Protein AF-A0A534NBZ5-F1 (afdb_monomer_lite)

Secondary structure (DSSP, 8-state):
---EEEEEE-TTS-EEEEEEEEEEEEETTEEEEEEEEEEE-HHHHHHHHHHHHHHHHHHHHHHHT--

Foldseek 3Di:
DDWDKDWDADPVRDIFIWTKDWAFDDDPNDTPGTDIDIGTCRVVVVVVVVVVVVVVVVVVVVVVVPD

Sequence (67 aa):
MRAERIAYQLANGTDGWASVAAIPVLDGGSALGSVITFEDVTRMANLSAEIATLKAGDANHGKRTRR

Structure (mmCIF, N/CA/C/O backbone):
data_AF-A0A534NBZ5-F1
#
_entry.id   AF-A0A534NBZ5-F1
#
loop_
_atom_site.group_PDB
_atom_site.id
_atom_site.type_symbol
_atom_site.label_atom_id
_atom_site.label_alt_id
_atom_site.label_comp_id
_atom_site.label_asym_id
_atom_site.label_entity_id
_atom_site.label_seq_id
_atom_site.pdbx_PDB_ins_code
_atom_site.Cartn_x
_atom_site.Cartn_y
_atom_site.Cartn_z
_atom_site.occupancy
_atom_site.B_iso_or_equiv
_atom_site.auth_seq_id
_atom_site.auth_comp_id
_atom_site.auth_asym_id
_atom_site.auth_atom_id
_atom_site.pdbx_PDB_model_num
ATOM 1 N N . MET A 1 1 ? 7.157 10.447 12.370 1.00 64.44 1 MET A N 1
ATOM 2 C CA . MET A 1 1 ? 6.396 9.232 12.008 1.00 64.44 1 MET A CA 1
ATOM 3 C C . MET A 1 1 ? 7.215 8.492 10.958 1.00 64.44 1 MET A C 1
ATOM 5 O O . MET A 1 1 ? 7.645 9.145 10.016 1.00 64.44 1 MET A O 1
ATOM 9 N N . ARG A 1 2 ? 7.559 7.215 11.165 1.00 80.94 2 ARG A N 1
ATOM 10 C CA . ARG A 1 2 ? 8.434 6.466 10.247 1.00 80.94 2 ARG A CA 1
ATOM 11 C C . ARG A 1 2 ? 7.570 5.546 9.395 1.00 80.94 2 ARG A C 1
ATOM 13 O O . ARG A 1 2 ? 6.920 4.666 9.946 1.00 80.94 2 ARG A O 1
ATOM 20 N N . ALA A 1 3 ? 7.573 5.778 8.089 1.00 88.25 3 ALA A N 1
ATOM 21 C CA . ALA A 1 3 ? 7.042 4.822 7.134 1.00 88.25 3 ALA A CA 1
ATOM 22 C C . ALA A 1 3 ? 8.132 3.799 6.786 1.00 88.25 3 ALA A C 1
ATOM 24 O O . ALA A 1 3 ? 9.312 4.150 6.672 1.00 88.25 3 ALA A O 1
ATOM 25 N N . GLU A 1 4 ? 7.741 2.542 6.644 1.00 93.75 4 GLU A N 1
ATOM 26 C CA . GLU A 1 4 ? 8.591 1.441 6.212 1.00 93.75 4 GLU A CA 1
ATOM 27 C C . GLU A 1 4 ? 8.114 0.923 4.859 1.00 93.75 4 GLU A C 1
ATOM 29 O O . GLU A 1 4 ? 6.915 0.858 4.592 1.00 93.75 4 GLU A O 1
ATOM 34 N N . ARG A 1 5 ? 9.064 0.561 3.993 1.00 94.69 5 ARG A N 1
ATOM 35 C CA . ARG A 1 5 ? 8.742 -0.041 2.705 1.00 94.69 5 ARG A CA 1
ATOM 36 C C . ARG A 1 5 ? 8.736 -1.556 2.838 1.00 94.69 5 ARG A C 1
ATOM 38 O O . ARG A 1 5 ? 9.776 -2.137 3.137 1.00 94.69 5 ARG A O 1
ATOM 45 N N . ILE A 1 6 ? 7.605 -2.178 2.538 1.00 96.25 6 ILE A N 1
ATOM 46 C CA . ILE A 1 6 ? 7.432 -3.630 2.600 1.00 96.25 6 ILE A CA 1
ATOM 47 C C . ILE A 1 6 ? 7.097 -4.199 1.222 1.00 96.25 6 ILE A C 1
ATOM 49 O O . ILE A 1 6 ? 6.481 -3.521 0.397 1.00 96.25 6 ILE A O 1
ATOM 53 N N . ALA A 1 7 ? 7.510 -5.440 0.977 1.00 96.44 7 ALA A N 1
ATOM 54 C CA . ALA A 1 7 ? 7.035 -6.211 -0.167 1.00 96.44 7 ALA A CA 1
ATOM 55 C C . ALA A 1 7 ? 5.665 -6.822 0.161 1.00 96.44 7 ALA A C 1
ATOM 57 O O . ALA A 1 7 ? 5.433 -7.241 1.297 1.00 96.44 7 ALA A O 1
ATOM 58 N N . TYR A 1 8 ? 4.765 -6.873 -0.819 1.00 96.44 8 TYR A N 1
ATOM 59 C CA . TYR A 1 8 ? 3.452 -7.508 -0.679 1.00 96.44 8 TYR A CA 1
ATOM 60 C C . TYR A 1 8 ? 2.928 -8.009 -2.028 1.00 96.44 8 TYR A C 1
ATOM 62 O O . TYR A 1 8 ? 3.459 -7.649 -3.077 1.00 96.44 8 TYR A O 1
ATOM 70 N N . GLN A 1 9 ? 1.873 -8.825 -2.001 1.00 97.12 9 GLN A N 1
ATOM 71 C CA . GLN A 1 9 ? 1.224 -9.316 -3.213 1.00 97.12 9 GLN A CA 1
ATOM 72 C C . GLN A 1 9 ? 0.087 -8.379 -3.646 1.00 97.12 9 GLN A C 1
ATOM 74 O O . GLN A 1 9 ? -0.812 -8.062 -2.865 1.00 97.12 9 GLN A O 1
ATOM 79 N N . LEU A 1 10 ? 0.118 -7.963 -4.910 1.00 94.44 10 LEU A N 1
ATOM 80 C CA . LEU A 1 10 ? -0.945 -7.204 -5.562 1.00 94.44 10 LEU A CA 1
ATOM 81 C C . LEU A 1 10 ? -2.144 -8.106 -5.890 1.00 94.44 10 LEU A C 1
ATOM 83 O O . LEU A 1 10 ? -2.020 -9.323 -6.008 1.00 94.44 10 LEU A O 1
ATOM 87 N N . ALA A 1 11 ? -3.319 -7.508 -6.108 1.00 93.94 11 ALA A N 1
ATOM 88 C CA . ALA A 1 11 ? -4.556 -8.255 -6.378 1.00 93.94 11 ALA A CA 1
ATOM 89 C C . ALA A 1 11 ? -4.499 -9.132 -7.647 1.00 93.94 11 ALA A C 1
ATOM 91 O O . ALA A 1 11 ? -5.232 -10.108 -7.768 1.00 93.94 11 ALA A O 1
ATOM 92 N N . ASN A 1 12 ? -3.620 -8.796 -8.591 1.00 94.50 12 ASN A N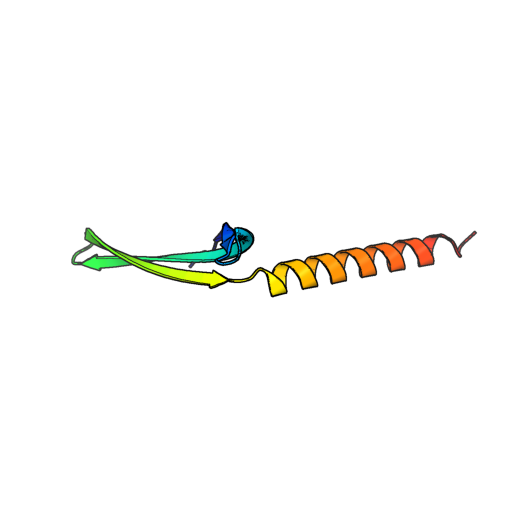 1
ATOM 93 C CA . ASN A 1 12 ? -3.352 -9.570 -9.805 1.00 94.50 12 ASN A CA 1
ATOM 94 C C . ASN A 1 12 ? -2.344 -10.724 -9.584 1.00 94.50 12 ASN A C 1
ATOM 96 O O . ASN A 1 12 ? -1.957 -11.379 -10.549 1.00 94.50 12 ASN A O 1
ATOM 100 N N . GLY A 1 13 ? -1.885 -10.946 -8.349 1.00 95.81 13 GLY A N 1
ATOM 101 C CA . GLY A 1 13 ? -0.924 -11.984 -7.983 1.00 95.81 13 GLY A CA 1
ATOM 102 C C . GLY A 1 13 ? 0.548 -11.610 -8.174 1.00 95.81 13 GLY A C 1
ATOM 103 O O . GLY A 1 13 ? 1.406 -12.411 -7.811 1.00 95.81 13 GLY A O 1
ATOM 104 N N . THR A 1 14 ? 0.862 -10.426 -8.712 1.00 95.81 14 THR A N 1
ATOM 105 C CA . THR A 1 14 ? 2.254 -9.973 -8.885 1.00 95.81 14 THR A CA 1
ATOM 106 C C . THR A 1 14 ? 2.817 -9.345 -7.612 1.00 95.81 14 THR A C 1
ATOM 108 O O . THR A 1 14 ? 2.060 -8.856 -6.775 1.00 95.81 14 THR A O 1
ATOM 111 N N . ASP A 1 15 ? 4.142 -9.289 -7.494 1.00 96.25 15 ASP A N 1
ATOM 112 C CA . ASP A 1 15 ? 4.807 -8.614 -6.378 1.00 96.25 15 ASP A CA 1
ATOM 113 C C . ASP A 1 15 ? 4.732 -7.088 -6.510 1.00 96.25 15 ASP A C 1
ATOM 115 O O . ASP A 1 15 ? 4.892 -6.520 -7.596 1.00 96.25 15 ASP A O 1
ATOM 119 N N . GLY A 1 16 ? 4.516 -6.422 -5.380 1.00 96.50 16 GLY A N 1
ATOM 120 C CA . GLY A 1 16 ? 4.454 -4.973 -5.257 1.00 96.50 16 GLY A CA 1
ATOM 121 C C . GLY A 1 16 ? 5.177 -4.466 -4.014 1.00 96.50 16 GLY A C 1
ATOM 122 O O . GLY A 1 16 ? 5.665 -5.228 -3.174 1.00 96.50 16 GLY A O 1
ATOM 123 N N . TRP A 1 17 ? 5.239 -3.144 -3.897 1.00 97.38 17 TRP A N 1
ATOM 124 C CA . TRP A 1 17 ? 5.837 -2.454 -2.758 1.00 97.38 17 TRP A CA 1
ATOM 125 C C . TRP A 1 17 ? 4.827 -1.515 -2.127 1.00 97.38 17 TRP A C 1
ATOM 127 O O . TRP A 1 17 ? 4.208 -0.720 -2.831 1.00 97.38 17 TRP A O 1
ATOM 137 N N . ALA A 1 18 ? 4.714 -1.559 -0.804 1.00 97.38 18 ALA A N 1
ATOM 138 C CA . ALA A 1 18 ? 3.889 -0.631 -0.050 1.00 97.38 18 ALA A CA 1
ATOM 139 C C . ALA A 1 18 ? 4.734 0.204 0.907 1.00 97.38 1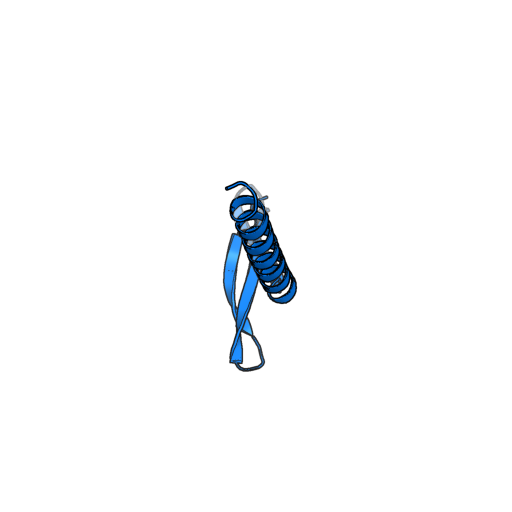8 ALA A C 1
ATOM 141 O O . ALA A 1 18 ? 5.667 -0.306 1.529 1.00 97.38 18 ALA A O 1
ATOM 142 N N . SER A 1 19 ? 4.399 1.485 1.025 1.00 97.00 19 SER A N 1
ATOM 143 C CA . SER A 1 19 ? 4.844 2.344 2.117 1.00 97.00 19 SER A CA 1
ATOM 144 C C . SER A 1 19 ? 3.820 2.235 3.241 1.00 97.00 19 SER A C 1
ATOM 146 O O . SER A 1 19 ? 2.639 2.533 3.043 1.00 97.00 19 SER A O 1
ATOM 148 N N . VAL A 1 20 ? 4.256 1.765 4.408 1.00 97.44 20 VAL A N 1
ATOM 149 C CA . VAL A 1 20 ? 3.381 1.486 5.547 1.00 97.44 20 VAL A CA 1
ATOM 150 C C . VAL A 1 20 ? 3.826 2.284 6.758 1.00 97.44 20 VAL A C 1
ATOM 152 O O . VAL A 1 20 ? 4.996 2.259 7.132 1.00 97.44 20 VAL A O 1
ATOM 155 N N . ALA A 1 21 ? 2.888 2.972 7.402 1.00 96.75 21 ALA A N 1
ATOM 156 C CA . ALA A 1 21 ? 3.110 3.597 8.699 1.00 96.75 21 ALA A CA 1
ATOM 157 C C . ALA A 1 21 ? 2.003 3.188 9.671 1.00 96.75 21 ALA A C 1
ATOM 159 O O . ALA A 1 21 ? 0.847 3.020 9.283 1.00 96.75 21 ALA A O 1
ATOM 160 N N . ALA A 1 22 ? 2.376 3.039 10.940 1.00 95.62 22 ALA A N 1
ATOM 161 C CA . ALA A 1 22 ? 1.469 2.712 12.028 1.00 95.62 22 ALA A CA 1
ATOM 162 C C . ALA A 1 22 ? 1.467 3.847 13.054 1.00 95.62 22 ALA A C 1
ATOM 164 O O . ALA A 1 22 ? 2.526 4.290 13.509 1.00 95.62 22 ALA A O 1
ATOM 165 N N . ILE A 1 23 ? 0.274 4.314 13.406 1.00 94.62 23 ILE A N 1
ATOM 166 C CA . ILE A 1 23 ? 0.055 5.416 14.337 1.00 94.62 23 ILE A CA 1
ATOM 167 C C . ILE A 1 23 ? -0.761 4.872 15.507 1.00 94.62 23 ILE A C 1
ATOM 169 O O . ILE A 1 23 ? 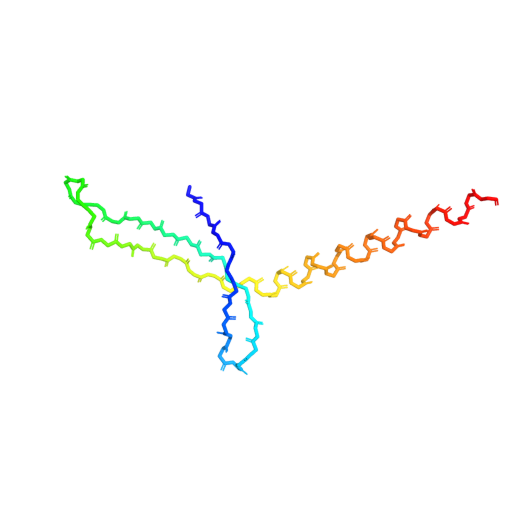-1.960 4.643 15.337 1.00 94.62 23 ILE A O 1
ATOM 173 N N . PRO A 1 24 ? -0.156 4.656 16.687 1.00 95.62 24 PRO A N 1
ATOM 174 C CA . PRO A 1 24 ? -0.889 4.104 17.812 1.00 95.62 24 PRO A CA 1
ATOM 175 C C . PRO A 1 24 ? -1.969 5.083 18.282 1.00 95.62 24 PRO A C 1
ATOM 177 O O . PRO A 1 24 ? -1.722 6.281 18.427 1.00 95.62 24 PRO A O 1
ATOM 180 N N . VAL A 1 25 ? -3.159 4.553 18.550 1.00 96.75 25 VAL A N 1
ATOM 181 C CA . VAL A 1 25 ? -4.243 5.270 19.225 1.00 96.75 25 VAL A CA 1
ATOM 182 C C . VAL A 1 25 ? -4.121 4.969 20.708 1.00 96.75 25 VAL A C 1
ATOM 184 O O . VAL A 1 25 ? -4.196 3.806 21.113 1.00 96.75 25 VAL A O 1
ATOM 187 N N . LEU A 1 26 ? -3.896 6.012 21.503 1.00 97.44 26 LEU A N 1
ATOM 188 C CA . LEU A 1 26 ? -3.692 5.900 22.941 1.00 97.44 26 LEU A CA 1
ATOM 189 C C . LEU A 1 26 ? -4.897 6.460 23.702 1.00 97.44 26 LEU A C 1
ATOM 191 O O . LEU A 1 26 ? -5.417 7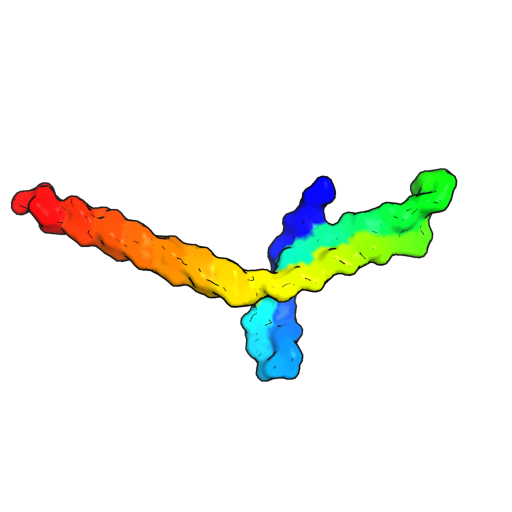.510 23.332 1.00 97.44 26 LEU A O 1
ATOM 195 N N . ASP A 1 27 ? -5.270 5.800 24.795 1.00 96.38 27 ASP A N 1
ATOM 196 C CA . ASP A 1 27 ? -6.187 6.315 25.815 1.00 96.38 27 ASP A CA 1
ATOM 197 C C . ASP A 1 27 ? -5.540 6.162 27.194 1.00 96.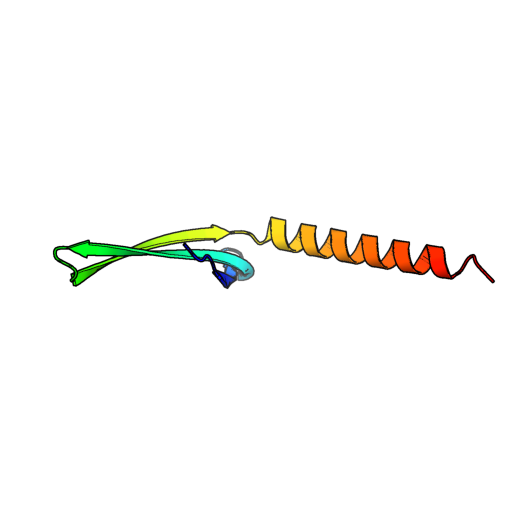38 27 ASP A C 1
ATOM 199 O O . ASP A 1 27 ? -5.108 5.073 27.577 1.00 96.38 27 ASP A O 1
ATOM 203 N N . GLY A 1 28 ? -5.360 7.277 27.904 1.00 94.12 28 GLY A N 1
ATOM 204 C CA . GLY A 1 28 ? -4.659 7.294 29.194 1.00 94.12 28 GLY A CA 1
ATOM 205 C C . GLY A 1 28 ? -3.232 6.720 29.163 1.00 94.12 28 GLY A C 1
ATOM 206 O O . GLY A 1 28 ? -2.743 6.243 30.181 1.00 94.12 28 GLY A O 1
ATOM 207 N N . GLY A 1 29 ? -2.567 6.721 28.001 1.00 92.50 29 GLY A N 1
ATOM 208 C CA . GLY A 1 29 ? -1.248 6.101 27.805 1.00 92.50 29 GLY A CA 1
ATOM 209 C C . GLY A 1 29 ? -1.279 4.600 27.484 1.00 92.50 29 GLY A C 1
ATOM 210 O O . GLY A 1 29 ? -0.232 4.031 27.182 1.00 92.50 29 GLY A O 1
ATOM 211 N N . SER A 1 30 ? -2.455 3.967 27.485 1.00 96.19 30 SER A N 1
ATOM 212 C CA . SER A 1 30 ? -2.651 2.592 27.016 1.00 96.19 30 SER A CA 1
ATOM 213 C C . SER A 1 30 ? -2.955 2.569 25.520 1.00 96.19 30 SER A C 1
ATOM 215 O O . SER A 1 30 ? -3.715 3.400 25.026 1.00 96.19 30 SER A O 1
ATOM 217 N N . ALA A 1 31 ? -2.380 1.622 24.780 1.00 96.06 31 ALA A N 1
ATOM 218 C CA . ALA A 1 31 ? -2.657 1.472 23.356 1.00 96.06 31 ALA A CA 1
ATOM 219 C C . ALA A 1 31 ? -3.991 0.745 23.136 1.00 96.06 31 ALA A C 1
ATOM 221 O O . ALA A 1 31 ? -4.133 -0.422 23.493 1.00 96.06 31 ALA A O 1
ATOM 222 N N . LEU A 1 32 ? -4.948 1.427 22.507 1.00 97.19 32 LEU A N 1
ATOM 223 C CA . LEU A 1 32 ? -6.230 0.847 22.095 1.00 97.19 32 LEU A CA 1
ATOM 224 C C . LEU A 1 32 ? -6.152 0.183 20.716 1.00 97.19 32 LEU A C 1
ATOM 226 O O . LEU A 1 32 ? -6.951 -0.691 20.392 1.00 97.19 32 LEU A O 1
ATOM 230 N N . GLY A 1 33 ? -5.201 0.615 19.888 1.00 96.62 33 GLY A N 1
ATOM 231 C CA . GLY A 1 33 ? -5.039 0.132 18.524 1.00 96.62 33 GLY A CA 1
ATOM 232 C C . GLY A 1 33 ? -4.083 1.003 17.723 1.00 96.62 33 GLY A C 1
ATOM 233 O O . GLY A 1 33 ? -3.253 1.718 18.286 1.00 96.62 33 GLY A O 1
ATOM 234 N N . SER A 1 34 ? -4.201 0.949 16.398 1.00 96.31 34 SER A N 1
ATOM 235 C CA . SER A 1 34 ? -3.379 1.741 15.487 1.00 96.31 34 SER A CA 1
ATOM 236 C C . SER A 1 34 ? -4.157 2.126 14.235 1.00 96.31 34 SER A C 1
ATOM 238 O O . SER A 1 34 ? -4.919 1.322 13.699 1.00 96.31 34 SER A O 1
ATOM 240 N N . VAL A 1 35 ? -3.922 3.340 13.748 1.00 97.12 35 VAL A N 1
ATOM 241 C CA . VAL A 1 35 ? -4.262 3.729 12.380 1.00 97.12 35 VAL A CA 1
ATOM 242 C C . VAL A 1 35 ? -3.099 3.323 11.486 1.00 97.12 35 VAL A C 1
ATOM 244 O O . VAL A 1 35 ? -1.962 3.746 11.701 1.00 97.12 35 VAL A O 1
ATOM 247 N N . ILE A 1 36 ? -3.386 2.498 10.482 1.00 96.50 36 ILE A N 1
ATOM 248 C CA . ILE A 1 36 ? -2.401 2.065 9.493 1.00 96.50 36 ILE A CA 1
ATOM 249 C C . ILE A 1 36 ? -2.624 2.852 8.210 1.00 96.50 36 ILE A C 1
ATOM 251 O O . ILE A 1 36 ? -3.717 2.822 7.646 1.00 96.50 36 ILE A O 1
ATOM 255 N N . THR A 1 37 ? -1.585 3.523 7.722 1.00 96.88 37 THR A N 1
ATOM 256 C CA . THR A 1 37 ? -1.559 3.997 6.338 1.00 96.88 37 THR A CA 1
ATOM 257 C C . THR A 1 37 ? -0.837 2.961 5.500 1.00 96.88 37 THR A C 1
ATOM 259 O O . THR A 1 37 ? 0.287 2.586 5.830 1.00 96.88 37 THR A O 1
ATOM 262 N N . PHE A 1 38 ? -1.473 2.519 4.424 1.00 96.88 38 PHE A N 1
ATOM 263 C CA . PHE A 1 38 ? -0.906 1.584 3.465 1.00 96.88 38 PHE A CA 1
ATOM 264 C C . PHE A 1 38 ? -1.025 2.206 2.080 1.00 96.88 38 PHE A C 1
ATOM 266 O O . PHE A 1 38 ? -2.131 2.406 1.581 1.00 96.88 38 PHE A O 1
ATOM 273 N N . GLU A 1 39 ? 0.109 2.539 1.480 1.00 96.31 39 GLU A N 1
ATOM 274 C CA . GLU A 1 39 ? 0.169 3.164 0.164 1.00 96.31 39 GLU A CA 1
ATOM 275 C C . GLU A 1 39 ? 0.925 2.251 -0.797 1.00 96.31 39 GLU A C 1
ATOM 277 O O . GLU A 1 39 ? 2.091 1.937 -0.558 1.00 96.31 39 GLU A O 1
ATOM 282 N N . ASP A 1 40 ? 0.277 1.839 -1.888 1.00 96.62 40 ASP A N 1
ATOM 283 C CA . ASP A 1 40 ? 0.954 1.153 -2.991 1.00 96.62 40 ASP A CA 1
ATOM 284 C C . ASP A 1 40 ? 1.913 2.130 -3.683 1.00 96.62 40 ASP A C 1
ATOM 286 O O . ASP A 1 40 ? 1.504 3.108 -4.312 1.00 96.62 40 ASP A O 1
ATOM 290 N N . VAL A 1 41 ? 3.208 1.845 -3.582 1.00 96.75 41 VAL A N 1
ATOM 291 C CA . VAL A 1 41 ? 4.286 2.640 -4.178 1.00 96.75 41 VAL A CA 1
ATOM 292 C C . VAL A 1 41 ? 5.011 1.878 -5.287 1.00 96.75 41 VAL A C 1
ATOM 294 O O . VAL A 1 41 ? 6.103 2.279 -5.698 1.00 96.75 41 VAL A O 1
ATOM 297 N N . THR A 1 42 ? 4.422 0.802 -5.816 1.00 96.31 42 THR A N 1
ATOM 298 C CA . THR A 1 42 ? 5.037 -0.078 -6.825 1.00 96.31 42 THR A CA 1
ATOM 299 C C . THR A 1 42 ? 5.455 0.701 -8.069 1.00 96.31 42 THR A C 1
ATOM 301 O O . THR A 1 42 ? 6.605 0.625 -8.505 1.00 96.31 42 THR A O 1
ATOM 304 N N . ARG A 1 43 ? 4.556 1.535 -8.611 1.00 95.44 43 ARG A N 1
ATOM 305 C CA . ARG A 1 43 ? 4.856 2.369 -9.787 1.00 95.44 43 ARG A CA 1
ATOM 306 C C . ARG A 1 43 ? 6.014 3.329 -9.518 1.00 95.44 43 ARG A C 1
ATOM 308 O O . ARG A 1 43 ? 6.909 3.460 -10.349 1.00 95.44 43 ARG A O 1
ATOM 315 N N . MET A 1 44 ? 6.005 3.992 -8.365 1.00 95.06 44 MET A N 1
ATOM 316 C CA . MET A 1 44 ? 7.039 4.961 -8.001 1.00 95.06 44 MET A CA 1
ATOM 317 C C . MET A 1 44 ? 8.399 4.283 -7.791 1.00 95.06 44 MET A C 1
ATOM 319 O O . MET A 1 44 ? 9.426 4.814 -8.221 1.00 95.06 44 MET A O 1
ATOM 323 N N . ALA A 1 45 ? 8.409 3.092 -7.187 1.00 92.38 45 ALA A N 1
ATOM 324 C CA . ALA A 1 45 ? 9.608 2.283 -7.006 1.00 92.38 45 ALA A CA 1
ATOM 325 C C . ALA A 1 45 ? 10.213 1.863 -8.355 1.00 92.38 45 ALA A C 1
ATOM 327 O O . ALA A 1 45 ? 11.417 2.029 -8.554 1.00 92.38 45 ALA A O 1
ATOM 328 N N . ASN A 1 46 ? 9.382 1.406 -9.296 1.00 93.69 46 ASN A N 1
ATOM 329 C CA . ASN A 1 46 ? 9.832 0.990 -10.627 1.00 93.69 46 ASN A CA 1
ATOM 330 C C . ASN A 1 46 ? 10.420 2.161 -11.424 1.00 93.69 46 ASN A C 1
ATOM 332 O O . ASN A 1 46 ? 11.514 2.040 -11.969 1.00 93.69 46 ASN A O 1
ATOM 336 N N . LEU A 1 47 ? 9.750 3.318 -11.416 1.00 95.50 47 LEU A N 1
ATOM 337 C CA . LEU A 1 47 ? 10.260 4.526 -12.073 1.00 95.50 47 LEU A CA 1
ATOM 338 C C . LEU A 1 47 ? 11.580 5.000 -11.456 1.00 95.50 47 LEU A C 1
ATOM 340 O O . LEU A 1 47 ? 12.499 5.392 -12.168 1.00 95.50 47 LEU A O 1
ATOM 344 N N . SER A 1 48 ? 11.703 4.937 -10.128 1.00 92.62 48 SER A N 1
ATOM 345 C CA . SER A 1 48 ? 12.948 5.303 -9.442 1.00 92.62 48 SER A CA 1
ATOM 346 C C . SER A 1 48 ? 14.101 4.372 -9.825 1.00 92.62 48 SER A C 1
ATOM 348 O O . SER A 1 48 ? 15.225 4.839 -10.016 1.00 92.62 48 SER A O 1
ATOM 350 N N . ALA A 1 49 ? 13.828 3.071 -9.970 1.00 92.50 49 ALA A N 1
ATOM 351 C CA . ALA A 1 49 ? 14.810 2.093 -10.425 1.00 92.50 49 ALA A CA 1
ATOM 352 C C . ALA A 1 49 ? 15.234 2.348 -11.880 1.00 92.50 49 ALA A C 1
ATOM 354 O O . ALA A 1 49 ? 16.428 2.365 -12.166 1.00 92.50 49 ALA A O 1
ATOM 355 N N . GLU A 1 50 ? 14.287 2.624 -12.776 1.00 94.25 50 GLU A N 1
ATOM 356 C CA . GLU A 1 50 ? 14.562 2.955 -14.180 1.00 94.25 50 GLU A CA 1
ATOM 357 C C . GLU A 1 50 ? 15.386 4.245 -14.326 1.00 94.25 50 GLU A C 1
ATOM 359 O O . GLU A 1 50 ? 16.376 4.2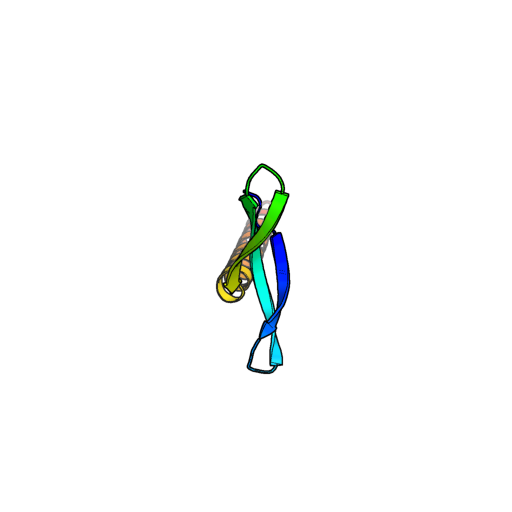97 -15.053 1.00 94.25 50 GLU A O 1
ATOM 364 N N . ILE A 1 51 ? 15.054 5.292 -13.569 1.00 94.88 51 ILE A N 1
ATOM 365 C CA . ILE A 1 51 ? 15.846 6.529 -13.566 1.00 94.88 51 ILE A CA 1
ATOM 366 C C . ILE A 1 51 ? 17.274 6.261 -13.071 1.00 94.88 51 ILE A C 1
ATOM 368 O O . ILE A 1 51 ? 18.232 6.840 -13.592 1.00 94.88 51 ILE A O 1
ATOM 372 N N . ALA A 1 52 ? 17.442 5.399 -12.064 1.00 93.19 52 ALA A N 1
ATOM 373 C CA . ALA A 1 52 ? 18.759 5.048 -11.545 1.00 93.19 52 ALA A CA 1
ATOM 374 C C . ALA A 1 52 ? 19.605 4.282 -12.577 1.00 93.19 52 ALA A C 1
ATOM 376 O O . ALA A 1 52 ? 20.800 4.562 -12.701 1.00 93.19 52 ALA A O 1
ATOM 377 N N . THR A 1 53 ? 19.004 3.364 -13.344 1.00 93.38 53 THR A N 1
ATOM 378 C CA . THR A 1 53 ? 19.716 2.623 -14.398 1.00 93.38 53 THR A CA 1
ATOM 379 C C . THR A 1 53 ? 20.136 3.534 -15.548 1.00 93.38 53 THR A C 1
ATOM 381 O O . THR A 1 53 ? 21.290 3.463 -15.976 1.00 93.38 53 THR A O 1
ATOM 384 N N . LEU A 1 54 ? 19.263 4.443 -15.995 1.00 93.12 54 LEU A N 1
ATOM 385 C CA . LEU A 1 54 ? 19.582 5.422 -17.042 1.00 93.12 54 LEU A CA 1
ATOM 386 C C . LEU A 1 54 ? 20.759 6.321 -16.635 1.00 93.12 54 LEU A C 1
ATOM 388 O O . LEU A 1 54 ? 21.750 6.418 -17.359 1.00 93.12 54 LEU A O 1
ATOM 392 N N . LYS A 1 55 ? 20.715 6.890 -15.422 1.00 90.50 55 LYS A N 1
ATOM 393 C CA . LYS A 1 55 ? 21.805 7.730 -14.891 1.00 90.50 55 LYS A CA 1
ATOM 394 C C . LYS A 1 55 ? 23.137 6.982 -14.789 1.00 90.50 55 LYS A C 1
ATOM 396 O O . LYS A 1 55 ? 24.192 7.568 -15.033 1.00 90.50 55 LYS A O 1
ATOM 401 N N . ALA A 1 56 ? 23.109 5.700 -14.423 1.00 87.12 56 ALA A N 1
ATOM 402 C CA . ALA A 1 56 ? 24.311 4.872 -14.375 1.00 87.12 56 ALA A CA 1
ATOM 403 C C . ALA A 1 56 ? 24.886 4.599 -15.779 1.00 87.12 56 ALA A C 1
ATOM 405 O O . ALA A 1 56 ? 26.108 4.597 -15.951 1.00 87.12 56 ALA A O 1
ATOM 406 N N . GLY A 1 57 ? 24.023 4.410 -16.783 1.00 84.06 57 GLY A N 1
ATOM 407 C CA . GLY A 1 57 ? 24.414 4.272 -18.188 1.00 84.06 57 GLY A CA 1
ATOM 408 C C . GLY A 1 57 ? 25.116 5.521 -18.729 1.00 84.06 57 GLY A C 1
ATOM 409 O O . GLY A 1 57 ? 26.219 5.420 -19.275 1.00 84.06 57 GLY A O 1
ATOM 410 N N . ASP A 1 58 ? 24.540 6.699 -18.489 1.00 76.31 58 ASP A N 1
ATOM 411 C CA . ASP A 1 58 ? 25.104 7.986 -18.923 1.00 76.31 58 ASP A CA 1
ATOM 412 C C . ASP A 1 58 ? 26.468 8.273 -18.278 1.00 76.31 58 ASP A C 1
ATOM 414 O O . ASP A 1 58 ? 27.419 8.691 -18.950 1.00 76.31 58 ASP A O 1
ATOM 418 N N . ALA A 1 59 ? 26.615 7.971 -16.983 1.00 72.12 59 ALA A N 1
ATOM 419 C CA . ALA A 1 59 ? 27.887 8.105 -16.274 1.00 72.12 59 ALA A CA 1
ATOM 420 C C . ALA A 1 59 ? 28.998 7.216 -16.871 1.00 72.12 59 ALA A C 1
ATOM 422 O O . ALA A 1 59 ? 30.173 7.599 -16.881 1.00 72.12 59 ALA A O 1
ATOM 423 N N . ASN A 1 60 ? 28.639 6.041 -17.397 1.00 63.53 60 ASN A N 1
ATOM 424 C CA . ASN A 1 60 ? 29.577 5.134 -18.055 1.00 63.53 60 ASN A CA 1
ATOM 425 C C . ASN A 1 60 ? 29.953 5.599 -19.471 1.00 63.53 60 ASN A C 1
ATOM 427 O O . ASN A 1 60 ? 31.089 5.382 -19.906 1.00 63.53 60 ASN A O 1
ATOM 431 N N . HIS A 1 61 ? 29.043 6.268 -20.184 1.00 59.09 61 HIS A N 1
ATOM 432 C CA . HIS A 1 61 ? 29.318 6.757 -21.534 1.00 59.09 61 HIS A CA 1
ATOM 433 C C . HIS A 1 61 ? 30.321 7.923 -21.532 1.00 59.09 61 HIS A C 1
ATOM 435 O O . HIS A 1 61 ? 31.242 7.935 -22.352 1.00 59.09 61 HIS A O 1
ATOM 441 N N . GLY A 1 62 ? 30.230 8.826 -20.546 1.00 59.72 62 GLY A N 1
ATOM 442 C CA . GLY A 1 62 ? 31.160 9.952 -20.372 1.00 59.72 62 GLY A CA 1
ATOM 443 C C . GLY A 1 62 ? 32.591 9.566 -19.963 1.00 59.72 62 GLY A C 1
ATOM 444 O O . GLY A 1 62 ? 33.521 10.343 -20.177 1.00 59.72 62 GLY A O 1
ATOM 445 N N . LYS A 1 63 ? 32.805 8.361 -19.412 1.00 58.41 63 LYS A N 1
ATOM 446 C CA . LYS A 1 63 ? 34.152 7.841 -19.101 1.00 58.41 63 LYS A CA 1
ATOM 447 C C . LYS A 1 63 ? 34.876 7.250 -20.315 1.00 58.41 63 LYS A C 1
ATOM 449 O O . LYS A 1 63 ? 36.103 7.225 -20.316 1.00 58.41 63 LYS A O 1
ATOM 454 N N . ARG A 1 64 ? 34.156 6.776 -21.340 1.00 58.38 64 ARG A N 1
ATOM 455 C CA . ARG A 1 64 ? 34.755 6.095 -22.509 1.00 58.38 64 ARG A CA 1
ATOM 456 C C . ARG A 1 64 ? 35.312 7.044 -23.571 1.00 58.38 64 ARG A C 1
ATOM 458 O O . ARG A 1 64 ? 36.119 6.605 -24.378 1.00 58.38 64 ARG A O 1
ATOM 465 N N . THR A 1 65 ? 34.916 8.314 -23.572 1.00 58.19 65 THR A N 1
ATOM 466 C CA . THR A 1 65 ? 35.327 9.306 -24.585 1.00 58.19 65 THR A CA 1
ATOM 467 C C . THR A 1 65 ? 36.553 10.137 -24.191 1.00 58.19 65 THR A C 1
ATOM 469 O O . THR A 1 65 ? 36.997 10.969 -24.973 1.00 58.19 65 THR A O 1
ATOM 472 N N . ARG A 1 66 ? 37.124 9.919 -22.997 1.00 58.34 66 ARG A N 1
ATOM 473 C CA . ARG A 1 66 ? 38.347 10.588 -22.513 1.00 58.34 66 ARG A CA 1
ATOM 474 C C . ARG A 1 66 ? 39.560 9.651 -22.536 1.00 58.34 66 ARG A C 1
ATOM 476 O O . ARG A 1 66 ? 40.174 9.427 -21.491 1.00 58.34 66 ARG A O 1
ATOM 483 N N . ARG A 1 67 ? 39.883 9.064 -23.687 1.00 51.56 67 ARG A N 1
ATOM 484 C CA . ARG A 1 67 ? 41.136 8.325 -23.870 1.00 51.56 67 ARG A CA 1
ATOM 485 C C . ARG A 1 67 ? 41.774 8.661 -25.203 1.00 51.56 67 ARG A C 1
ATOM 487 O O . ARG A 1 67 ? 41.005 8.788 -26.178 1.00 51.56 67 ARG A O 1
#

Radius of gyration: 19.85 Å; chains: 1; bounding box: 47×23×54 Å

pLDDT: mean 89.31, std 12.81, range [51.56, 97.44]